Protein AF-A0A533XLD8-F1 (afdb_monomer_lite)

Sequence (169 aa):
MFVARVPIIILAFAISGCQTVSSAFHFRAGTDALERGDYKLAAVELEKARSDNPNWSKIRNNLGVAYARLGRHDEAWREFLAAIAVPPENPGAIQNFEKYWGRFESEGVLAKGTPSENVLHRLGRPQIEIRCKSMAGAVLWLYGSKGLRFEENKLTEAGGMLTINLKPC

Structure (mmCIF, N/CA/C/O backbone):
data_AF-A0A533XLD8-F1
#
_entry.id   AF-A0A533XLD8-F1
#
loop_
_atom_site.group_PDB
_atom_site.id
_atom_site.type_symbol
_atom_site.label_atom_id
_atom_site.label_alt_id
_atom_site.label_comp_id
_atom_site.label_asym_id
_atom_site.label_entity_id
_atom_site.label_seq_id
_atom_site.pdbx_PDB_ins_code
_atom_site.Cartn_x
_atom_site.Cartn_y
_atom_site.Cartn_z
_atom_site.occupancy
_atom_site.B_iso_or_equiv
_atom_site.auth_seq_id
_atom_site.auth_comp_id
_atom_site.auth_asym_id
_atom_site.auth_atom_id
_atom_site.pdbx_PDB_model_num
ATOM 1 N N . MET A 1 1 ? 46.835 -43.229 22.105 1.00 39.16 1 MET A N 1
ATOM 2 C CA . MET A 1 1 ? 46.387 -42.690 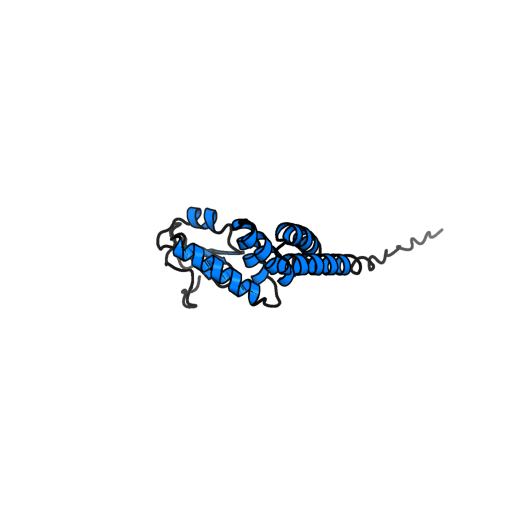20.802 1.00 39.16 1 MET A CA 1
ATOM 3 C C . MET A 1 1 ? 45.311 -41.641 21.057 1.00 39.16 1 MET A C 1
ATOM 5 O O . MET A 1 1 ? 44.162 -41.997 21.265 1.00 39.16 1 MET A O 1
ATOM 9 N N . PHE A 1 2 ? 45.689 -40.363 21.127 1.00 39.66 2 PHE A N 1
ATOM 10 C CA . PHE A 1 2 ? 44.743 -39.246 21.199 1.00 39.66 2 PHE A CA 1
ATOM 11 C C . PHE A 1 2 ? 44.439 -38.794 19.768 1.00 39.66 2 PHE A C 1
ATOM 13 O O . PHE A 1 2 ? 45.309 -38.242 19.102 1.00 39.66 2 PHE A O 1
ATOM 20 N N . VAL A 1 3 ? 43.228 -39.057 19.278 1.00 42.56 3 VAL A N 1
ATOM 21 C CA . VAL A 1 3 ? 42.748 -38.484 18.014 1.00 42.56 3 VAL A CA 1
ATOM 22 C C . VAL A 1 3 ? 42.131 -37.129 18.351 1.00 42.56 3 VAL A C 1
ATOM 24 O O . VAL A 1 3 ? 40.988 -37.049 18.799 1.00 42.56 3 VAL A O 1
ATOM 27 N N . ALA A 1 4 ? 42.914 -36.062 18.199 1.00 39.88 4 ALA A N 1
ATOM 28 C CA . ALA A 1 4 ? 42.427 -34.694 18.321 1.00 39.88 4 ALA A CA 1
ATOM 29 C C . ALA A 1 4 ? 41.517 -34.382 17.124 1.00 39.88 4 ALA A C 1
ATOM 31 O O . ALA A 1 4 ? 41.972 -34.287 15.985 1.00 39.88 4 ALA A O 1
ATOM 32 N N . ARG A 1 5 ? 40.211 -34.254 17.371 1.00 51.97 5 ARG A N 1
ATOM 33 C CA . ARG A 1 5 ? 39.260 -33.736 16.384 1.00 51.97 5 ARG A CA 1
ATOM 34 C C . ARG A 1 5 ? 39.418 -32.220 16.328 1.00 51.97 5 ARG A C 1
ATOM 36 O O . ARG A 1 5 ? 39.026 -31.532 17.263 1.00 51.97 5 ARG A O 1
ATOM 43 N N . VAL A 1 6 ? 39.997 -31.715 15.243 1.00 49.44 6 VAL A N 1
ATOM 44 C CA . VAL A 1 6 ? 39.996 -30.286 14.912 1.00 49.44 6 VAL A CA 1
ATOM 45 C C . VAL A 1 6 ? 38.587 -29.931 14.422 1.00 49.44 6 VAL A C 1
ATOM 47 O O . VAL A 1 6 ? 38.161 -30.484 13.405 1.00 49.44 6 VAL A O 1
ATOM 50 N N . PRO A 1 7 ? 37.823 -29.062 15.106 1.00 54.16 7 PRO A N 1
ATOM 51 C CA . PRO A 1 7 ? 36.564 -28.586 14.561 1.00 54.16 7 PRO A CA 1
ATOM 52 C C . PRO A 1 7 ? 36.871 -27.649 13.390 1.00 54.16 7 PRO A C 1
ATOM 54 O O . PRO A 1 7 ? 37.451 -26.578 13.562 1.00 54.16 7 PRO A O 1
ATOM 57 N N . ILE A 1 8 ? 36.489 -28.067 12.183 1.00 60.44 8 ILE A N 1
ATOM 58 C CA . ILE A 1 8 ? 36.447 -27.200 11.006 1.00 60.44 8 ILE A CA 1
ATOM 59 C C . ILE A 1 8 ? 35.329 -26.186 11.261 1.00 60.44 8 ILE A C 1
ATOM 61 O O . ILE A 1 8 ? 34.150 -26.476 11.072 1.00 60.44 8 ILE A O 1
ATOM 65 N N . ILE A 1 9 ? 35.697 -25.002 11.743 1.00 61.31 9 ILE A N 1
ATOM 66 C CA . ILE A 1 9 ? 34.808 -23.843 11.765 1.00 61.31 9 ILE A CA 1
ATOM 67 C C . ILE A 1 9 ? 34.680 -23.398 10.307 1.00 61.31 9 ILE A C 1
ATOM 69 O O . ILE A 1 9 ? 35.567 -22.737 9.769 1.00 61.31 9 ILE A O 1
ATOM 73 N N . ILE A 1 10 ? 33.606 -23.822 9.637 1.00 60.47 10 ILE A N 1
ATOM 74 C CA . ILE A 1 10 ? 33.255 -23.313 8.311 1.00 60.47 10 ILE A CA 1
ATOM 75 C C . ILE A 1 10 ? 32.935 -21.829 8.488 1.00 60.47 10 ILE A C 1
ATOM 77 O O . ILE A 1 10 ? 31.892 -21.460 9.028 1.00 60.47 10 ILE A O 1
ATOM 81 N N . LEU A 1 11 ? 33.861 -20.978 8.055 1.00 53.41 11 LEU A N 1
ATOM 82 C CA . LEU A 1 11 ? 33.686 -19.537 7.980 1.00 53.41 11 LEU A CA 1
ATOM 83 C C . LEU A 1 11 ? 32.658 -19.229 6.874 1.00 53.41 11 LEU A C 1
ATOM 85 O O . LEU A 1 11 ? 33.011 -18.947 5.732 1.00 53.41 11 LEU A O 1
ATOM 89 N N . ALA A 1 12 ? 31.367 -19.325 7.189 1.00 54.72 12 ALA A N 1
ATOM 90 C CA . ALA A 1 12 ? 30.285 -18.927 6.292 1.00 54.72 12 ALA A CA 1
ATOM 91 C C . ALA A 1 12 ? 30.158 -17.391 6.267 1.00 54.72 12 ALA A C 1
ATOM 93 O O . ALA A 1 12 ? 29.204 -16.827 6.787 1.00 54.72 12 ALA A O 1
ATOM 94 N N . PHE A 1 13 ? 31.146 -16.701 5.694 1.00 56.88 13 PHE A N 1
ATOM 95 C CA . PHE A 1 13 ? 31.174 -15.234 5.585 1.00 56.88 13 PHE A CA 1
ATOM 96 C C . PHE A 1 13 ? 31.426 -14.755 4.146 1.00 56.88 13 PHE A C 1
ATOM 98 O O . PHE A 1 13 ? 32.182 -13.817 3.914 1.00 56.88 13 PHE A O 1
ATOM 105 N N . ALA A 1 14 ? 30.797 -15.391 3.150 1.00 52.22 14 ALA A N 1
ATOM 106 C CA . ALA A 1 14 ? 31.008 -15.021 1.744 1.00 52.22 14 ALA A CA 1
ATOM 107 C C . ALA A 1 14 ? 29.781 -15.174 0.820 1.00 52.22 14 ALA A C 1
ATOM 109 O O . ALA A 1 14 ? 29.936 -15.582 -0.326 1.00 52.22 14 ALA A O 1
ATOM 110 N N . ILE A 1 15 ? 28.559 -14.844 1.268 1.00 55.78 15 ILE A N 1
ATOM 111 C CA . ILE A 1 15 ? 27.379 -14.833 0.363 1.00 55.78 15 ILE A CA 1
ATOM 112 C C . ILE A 1 15 ? 26.646 -13.477 0.325 1.00 55.78 15 ILE A C 1
ATOM 114 O O . ILE A 1 15 ? 25.931 -13.184 -0.631 1.00 55.78 15 ILE A O 1
ATOM 118 N N . SER A 1 16 ? 26.903 -12.567 1.270 1.00 56.06 16 SER A N 1
ATOM 119 C CA . SER A 1 16 ? 26.214 -11.264 1.329 1.00 56.06 16 SER A CA 1
ATOM 120 C C . SER A 1 16 ? 26.574 -10.292 0.192 1.00 56.06 16 SER A C 1
ATOM 122 O O . SER A 1 16 ? 25.888 -9.292 -0.000 1.00 56.06 16 SER A O 1
ATOM 124 N N . GLY A 1 17 ? 27.643 -10.558 -0.566 1.00 51.88 17 GLY A N 1
ATOM 125 C CA . GLY A 1 17 ? 28.081 -9.698 -1.673 1.00 51.88 17 GLY A CA 1
ATOM 126 C C . GLY A 1 17 ? 27.326 -9.911 -2.991 1.00 51.88 17 GLY A C 1
ATOM 127 O O . GLY A 1 17 ? 27.276 -9.000 -3.808 1.00 51.88 17 GLY A O 1
ATOM 128 N N . CYS A 1 18 ? 26.725 -11.087 -3.213 1.00 57.56 18 CYS A N 1
ATOM 129 C CA . CYS A 1 18 ? 26.114 -11.426 -4.507 1.00 57.56 18 CYS A CA 1
ATOM 130 C C . CYS A 1 18 ? 24.646 -10.965 -4.609 1.00 57.56 18 CYS A C 1
ATOM 132 O O . CYS A 1 18 ? 24.206 -10.473 -5.647 1.00 57.56 18 CYS A O 1
ATOM 134 N N . GLN A 1 19 ? 23.897 -11.048 -3.503 1.00 60.66 19 GLN A N 1
ATOM 135 C CA . GLN A 1 19 ? 22.469 -10.694 -3.463 1.00 60.66 19 GLN A CA 1
ATOM 136 C C . GLN A 1 19 ? 22.224 -9.183 -3.629 1.00 60.66 19 GLN A C 1
ATOM 138 O O . GLN A 1 19 ? 21.234 -8.761 -4.223 1.00 60.66 19 GLN A O 1
ATOM 143 N N . THR A 1 20 ? 23.147 -8.345 -3.154 1.00 63.84 20 THR A N 1
ATOM 144 C CA . THR A 1 20 ? 23.013 -6.882 -3.218 1.00 63.84 20 THR A CA 1
ATOM 145 C C . THR A 1 20 ? 23.239 -6.327 -4.627 1.00 63.84 20 THR A C 1
ATOM 147 O O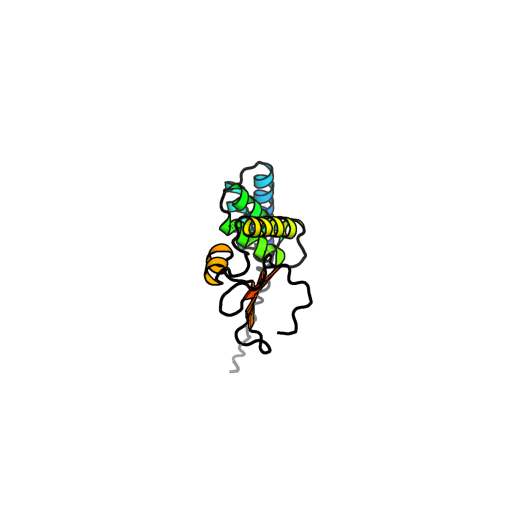 . THR A 1 20 ? 22.522 -5.416 -5.043 1.00 63.84 20 THR A O 1
ATOM 150 N N . VAL A 1 21 ? 24.178 -6.902 -5.390 1.00 72.62 21 VAL A N 1
ATOM 151 C CA . VAL A 1 21 ? 24.472 -6.490 -6.775 1.00 72.62 21 VAL A CA 1
ATOM 152 C C . VAL A 1 21 ? 23.326 -6.869 -7.720 1.00 72.62 21 VAL A C 1
ATOM 154 O O . VAL A 1 21 ? 22.902 -6.036 -8.522 1.00 72.62 21 VAL A O 1
ATOM 157 N N . SER A 1 22 ? 22.781 -8.084 -7.577 1.00 85.31 22 SER A N 1
ATOM 158 C CA . SER A 1 22 ? 21.602 -8.555 -8.326 1.00 85.31 22 SER A CA 1
ATOM 159 C C . SER A 1 22 ? 20.395 -7.629 -8.128 1.00 85.31 22 SER A C 1
ATOM 161 O O . SER A 1 22 ? 19.821 -7.117 -9.093 1.00 85.31 22 SER A O 1
ATOM 163 N N . SER A 1 23 ? 20.072 -7.307 -6.872 1.00 90.38 23 SER A N 1
ATOM 164 C CA . SER A 1 23 ? 18.950 -6.424 -6.544 1.00 90.38 23 SER A CA 1
ATOM 165 C C . SER A 1 23 ? 19.097 -5.020 -7.134 1.00 90.38 23 SER A C 1
ATOM 167 O O . SER A 1 23 ? 18.139 -4.479 -7.685 1.00 90.38 23 SER A O 1
ATOM 169 N N . ALA A 1 24 ? 20.292 -4.423 -7.057 1.00 92.62 24 ALA A N 1
ATOM 170 C CA . ALA A 1 24 ? 20.544 -3.089 -7.598 1.00 92.62 24 ALA A CA 1
ATOM 171 C C . ALA A 1 24 ? 20.406 -3.047 -9.131 1.00 92.62 24 ALA A C 1
ATOM 173 O O . ALA A 1 24 ? 19.874 -2.074 -9.673 1.00 92.62 24 ALA A O 1
ATOM 174 N N . PHE A 1 25 ? 20.837 -4.106 -9.824 1.00 95.25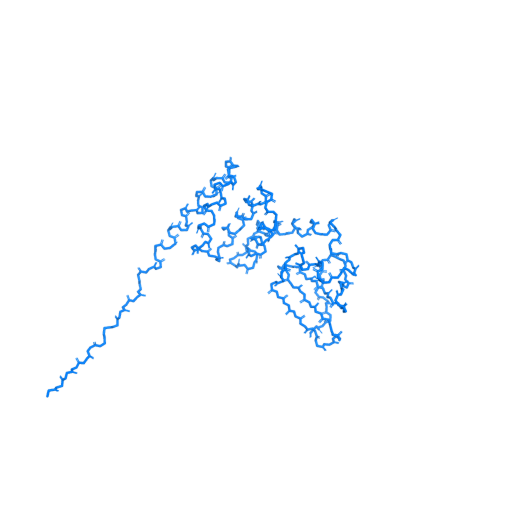 25 PHE A N 1
ATOM 175 C CA . PHE A 1 25 ? 20.663 -4.247 -11.270 1.00 95.25 25 PHE A CA 1
ATOM 176 C C . PHE A 1 25 ? 19.179 -4.292 -11.652 1.00 95.25 25 PHE A C 1
ATOM 178 O O . PHE A 1 25 ? 18.722 -3.480 -12.459 1.00 95.25 25 PHE A O 1
ATOM 185 N N . HIS A 1 26 ? 18.416 -5.179 -11.013 1.00 97.56 26 HIS A N 1
ATOM 186 C CA . HIS A 1 26 ? 16.979 -5.312 -11.241 1.00 97.56 26 HIS A CA 1
ATOM 187 C C . HIS A 1 26 ? 16.203 -4.040 -10.859 1.00 97.56 26 HIS A C 1
ATOM 189 O O . HIS A 1 26 ? 15.298 -3.615 -11.576 1.00 97.56 26 HIS A O 1
ATOM 195 N N . PHE A 1 27 ? 16.595 -3.358 -9.780 1.00 97.81 27 PHE A N 1
ATOM 196 C CA . PHE A 1 27 ? 15.999 -2.080 -9.392 1.00 97.81 27 PHE A CA 1
ATOM 197 C C . PHE A 1 27 ? 16.212 -0.995 -10.452 1.00 97.81 27 PHE A C 1
ATOM 199 O O . PHE A 1 27 ? 15.270 -0.269 -10.783 1.00 97.81 27 PHE A O 1
ATOM 206 N N . ARG A 1 28 ? 17.427 -0.890 -11.004 1.00 98.00 28 ARG A N 1
ATOM 207 C CA . ARG A 1 28 ? 17.728 0.063 -12.077 1.00 98.00 28 ARG A CA 1
ATOM 208 C C . ARG A 1 28 ? 16.922 -0.257 -13.332 1.00 98.00 28 ARG A C 1
ATOM 210 O O . ARG A 1 28 ? 16.216 0.614 -13.820 1.00 98.00 28 ARG A O 1
ATOM 217 N N . ALA A 1 29 ? 16.952 -1.508 -13.790 1.00 98.19 29 ALA A N 1
ATOM 218 C CA . ALA A 1 29 ? 16.196 -1.940 -14.964 1.00 98.19 29 ALA A CA 1
ATOM 219 C C . ALA A 1 29 ? 14.691 -1.655 -14.819 1.00 98.19 29 ALA A C 1
ATOM 221 O O . ALA A 1 29 ? 14.059 -1.139 -15.743 1.00 98.19 29 ALA A O 1
ATOM 222 N N . GLY A 1 30 ? 14.129 -1.934 -13.641 1.00 98.50 30 GLY A N 1
ATOM 223 C CA . GLY A 1 30 ? 12.732 -1.655 -13.339 1.00 98.50 30 GLY A CA 1
ATOM 224 C C . GLY A 1 30 ? 12.399 -0.163 -13.256 1.00 98.50 30 GLY A C 1
ATOM 225 O O . GLY A 1 30 ? 11.332 0.252 -13.705 1.00 98.50 30 GLY A O 1
ATOM 226 N N . THR A 1 31 ? 13.313 0.659 -12.740 1.00 98.56 31 THR A N 1
ATOM 227 C CA . THR A 1 31 ? 13.150 2.122 -12.702 1.00 98.56 31 THR A CA 1
ATOM 228 C C . THR A 1 31 ? 13.208 2.718 -14.107 1.00 98.56 31 THR A C 1
ATOM 230 O O . THR A 1 31 ? 12.305 3.458 -14.486 1.00 98.56 31 THR A O 1
ATOM 233 N N . ASP A 1 32 ? 14.176 2.308 -14.926 1.00 98.62 32 ASP A N 1
ATOM 234 C CA . ASP A 1 32 ? 14.271 2.749 -16.320 1.00 98.62 32 ASP A CA 1
ATOM 235 C C . ASP A 1 32 ? 13.021 2.318 -17.122 1.00 98.62 32 ASP A C 1
ATOM 237 O O . ASP A 1 32 ? 12.547 3.031 -18.007 1.00 98.62 32 ASP A O 1
ATOM 241 N N . ALA A 1 33 ? 12.451 1.144 -16.821 1.00 98.69 33 ALA A N 1
ATOM 242 C CA . ALA A 1 33 ? 11.202 0.686 -17.428 1.00 98.69 33 ALA A CA 1
ATOM 243 C C . ALA A 1 33 ? 9.989 1.537 -17.003 1.00 98.69 33 ALA A C 1
ATOM 245 O O . ALA A 1 33 ? 9.144 1.836 -17.849 1.00 98.69 33 ALA A O 1
ATOM 246 N N . LEU A 1 34 ? 9.918 1.985 -15.740 1.00 98.62 34 LEU A N 1
ATOM 247 C CA . LEU A 1 34 ? 8.889 2.931 -15.282 1.00 98.62 34 LEU A CA 1
ATOM 248 C C . LEU A 1 34 ? 8.947 4.251 -16.052 1.00 98.62 34 LEU A C 1
ATOM 250 O O . LEU A 1 34 ? 7.901 4.751 -16.468 1.00 98.62 34 LEU A O 1
ATOM 254 N N . GLU A 1 35 ? 10.147 4.797 -16.249 1.00 98.31 35 GLU A N 1
ATOM 255 C CA . GLU A 1 35 ? 10.360 6.050 -16.985 1.00 98.31 35 GLU A CA 1
ATOM 256 C C . GLU A 1 35 ? 9.910 5.937 -18.445 1.00 98.31 35 GLU A C 1
ATOM 258 O O . GLU A 1 35 ? 9.307 6.862 -18.987 1.00 98.31 35 GLU A O 1
ATOM 263 N N . ARG A 1 36 ? 10.123 4.769 -19.065 1.00 98.44 36 ARG A N 1
ATOM 264 C CA . ARG A 1 36 ? 9.641 4.461 -20.421 1.00 98.44 36 ARG A CA 1
ATOM 265 C C . ARG A 1 36 ? 8.150 4.113 -20.493 1.00 98.44 36 ARG A C 1
ATOM 267 O O . ARG A 1 36 ? 7.630 3.927 -21.589 1.00 98.44 36 ARG A O 1
ATOM 274 N N . GLY A 1 37 ? 7.465 3.986 -19.357 1.00 98.25 37 GLY A N 1
ATOM 275 C CA . GLY A 1 37 ? 6.066 3.556 -19.298 1.00 98.25 37 GLY A CA 1
ATOM 276 C C . GLY A 1 37 ? 5.844 2.058 -19.540 1.00 98.25 37 GLY A C 1
ATOM 277 O O . GLY A 1 37 ? 4.699 1.622 -19.650 1.00 98.25 37 GLY A O 1
ATOM 278 N N . ASP A 1 38 ? 6.906 1.248 -19.589 1.00 98.56 38 ASP A N 1
ATOM 279 C CA . ASP A 1 38 ? 6.797 -0.209 -19.677 1.00 98.56 38 ASP A CA 1
ATOM 280 C C . ASP A 1 38 ? 6.547 -0.799 -18.285 1.00 98.56 38 ASP A C 1
ATOM 282 O O . ASP A 1 38 ? 7.422 -1.357 -17.618 1.00 98.56 38 ASP A O 1
ATOM 286 N N . TYR A 1 39 ? 5.312 -0.637 -17.818 1.00 98.69 39 TYR A N 1
ATOM 287 C CA . TYR A 1 39 ? 4.925 -1.029 -16.467 1.00 98.69 39 TYR A CA 1
ATOM 288 C C . TYR A 1 39 ? 4.967 -2.545 -16.245 1.00 98.69 39 TYR A C 1
ATOM 290 O O . TYR A 1 39 ? 5.149 -2.987 -15.111 1.00 98.69 39 TYR A O 1
ATOM 298 N N . LYS A 1 40 ? 4.823 -3.347 -17.311 1.00 98.69 40 LYS A N 1
ATOM 299 C CA . LYS A 1 40 ? 4.919 -4.811 -17.227 1.00 98.69 40 LYS A CA 1
ATOM 300 C C . LYS A 1 40 ? 6.353 -5.227 -16.929 1.00 98.69 40 LYS A C 1
ATOM 302 O O . LYS A 1 40 ? 6.573 -5.967 -15.973 1.00 98.69 40 LYS A O 1
ATOM 307 N N . LEU A 1 41 ? 7.315 -4.718 -17.701 1.00 98.56 41 LEU A N 1
ATOM 308 C CA . LEU A 1 41 ? 8.729 -4.977 -17.444 1.00 98.56 41 LEU A CA 1
ATOM 309 C C . LEU A 1 41 ? 9.157 -4.414 -16.087 1.00 98.56 41 LEU A C 1
ATOM 311 O O . LEU A 1 41 ? 9.838 -5.102 -15.331 1.00 98.56 41 LEU A O 1
ATOM 315 N N . ALA A 1 42 ? 8.705 -3.202 -15.749 1.00 98.81 42 ALA A N 1
ATOM 316 C CA . ALA A 1 42 ? 8.984 -2.598 -14.454 1.00 98.81 42 ALA A CA 1
ATOM 317 C C . ALA A 1 42 ? 8.567 -3.509 -13.295 1.00 98.81 42 ALA A C 1
ATOM 319 O O . ALA A 1 42 ? 9.369 -3.749 -12.397 1.00 98.81 42 ALA A O 1
ATOM 320 N N . ALA A 1 43 ? 7.345 -4.052 -13.330 1.00 98.75 43 ALA A N 1
ATOM 321 C CA . ALA A 1 43 ? 6.864 -4.962 -12.297 1.00 98.75 43 ALA A CA 1
ATOM 322 C C . ALA A 1 43 ? 7.745 -6.216 -12.181 1.00 98.75 43 ALA A C 1
ATOM 324 O O . ALA A 1 43 ? 8.175 -6.543 -11.080 1.00 98.75 43 ALA A O 1
ATOM 325 N N . VAL A 1 44 ? 8.084 -6.860 -13.304 1.00 98.50 44 VAL A N 1
ATOM 326 C CA . VAL A 1 44 ? 8.925 -8.072 -13.316 1.00 98.50 44 VAL A CA 1
ATOM 327 C C . VAL A 1 44 ? 10.300 -7.814 -12.699 1.00 98.50 44 VAL A C 1
ATOM 329 O O . VAL A 1 44 ? 10.763 -8.580 -11.855 1.00 98.50 44 VAL A O 1
ATOM 332 N N . GLU A 1 45 ? 10.968 -6.735 -13.098 1.00 98.50 45 GLU A N 1
ATOM 333 C CA . GLU A 1 45 ? 12.306 -6.420 -12.595 1.00 98.50 45 GLU A CA 1
ATOM 334 C C . GLU A 1 45 ? 12.263 -5.977 -11.124 1.00 98.50 45 GLU A C 1
ATOM 336 O O . GLU A 1 45 ? 13.067 -6.421 -10.306 1.00 98.50 45 GLU A O 1
ATOM 341 N N . LEU A 1 46 ? 11.268 -5.184 -10.727 1.00 98.56 46 LEU A N 1
ATOM 342 C CA . LEU A 1 46 ? 11.115 -4.752 -9.336 1.00 98.56 46 LEU A CA 1
ATOM 343 C C . LEU A 1 46 ? 10.681 -5.896 -8.401 1.00 98.56 46 LEU A C 1
ATOM 345 O O . LEU A 1 46 ? 11.071 -5.896 -7.235 1.00 98.56 46 LEU A O 1
ATOM 349 N N . GLU A 1 47 ? 9.936 -6.896 -8.883 1.00 98.38 47 GLU A N 1
ATOM 350 C CA . GLU A 1 47 ? 9.621 -8.125 -8.137 1.00 98.38 47 GLU A CA 1
ATOM 351 C C . GLU A 1 47 ? 10.884 -8.944 -7.828 1.00 98.38 47 GLU A C 1
ATOM 353 O O . GLU A 1 47 ? 11.048 -9.417 -6.696 1.00 98.38 47 GLU A O 1
ATOM 358 N N . LYS A 1 48 ? 11.809 -9.060 -8.792 1.00 97.12 48 LYS A N 1
ATOM 359 C CA . LYS A 1 48 ? 13.127 -9.680 -8.568 1.00 97.12 48 LYS A CA 1
ATOM 360 C C . LYS A 1 48 ? 13.932 -8.875 -7.553 1.00 97.12 48 LYS A C 1
ATOM 362 O O . LYS A 1 48 ? 14.382 -9.420 -6.549 1.00 97.12 48 LYS A O 1
ATOM 367 N N . ALA A 1 49 ? 14.010 -7.556 -7.743 1.00 96.88 49 ALA A N 1
ATOM 368 C CA . ALA A 1 49 ? 14.732 -6.672 -6.833 1.00 96.88 49 ALA A CA 1
ATOM 369 C C . ALA A 1 49 ? 14.191 -6.753 -5.391 1.00 96.88 49 ALA A C 1
ATOM 371 O O . ALA A 1 49 ? 14.974 -6.768 -4.439 1.00 96.88 49 ALA A O 1
ATOM 372 N N . ARG A 1 50 ? 12.860 -6.838 -5.227 1.00 96.50 50 ARG A N 1
ATOM 373 C CA . ARG A 1 50 ? 12.174 -6.968 -3.929 1.00 96.50 50 ARG A CA 1
ATOM 374 C C . ARG A 1 50 ? 12.422 -8.326 -3.283 1.00 96.50 50 ARG A C 1
ATOM 376 O O . ARG A 1 50 ? 12.493 -8.389 -2.061 1.00 96.50 50 ARG A O 1
ATOM 383 N N . SER A 1 51 ? 12.514 -9.393 -4.074 1.00 95.12 51 SER A N 1
ATOM 384 C CA . SER A 1 51 ? 12.839 -10.729 -3.560 1.00 95.12 51 SER A CA 1
ATOM 385 C C . SER A 1 51 ? 14.219 -10.746 -2.902 1.00 95.12 51 SER A C 1
ATOM 387 O O . SER A 1 51 ? 14.368 -11.318 -1.826 1.00 95.12 51 SER A O 1
ATOM 389 N N . ASP A 1 52 ? 15.182 -10.037 -3.494 1.00 93.12 52 ASP A N 1
ATOM 390 C CA . ASP A 1 52 ? 16.539 -9.917 -2.955 1.00 93.12 52 ASP A CA 1
ATOM 391 C C . ASP A 1 52 ? 16.617 -8.940 -1.766 1.00 93.12 52 ASP A C 1
ATOM 393 O O . ASP A 1 52 ? 17.310 -9.203 -0.786 1.00 93.12 52 ASP A O 1
ATOM 397 N N . ASN A 1 53 ? 15.895 -7.814 -1.827 1.00 91.25 53 ASN A N 1
ATOM 398 C CA . ASN A 1 53 ? 15.874 -6.790 -0.777 1.00 91.25 53 ASN A CA 1
ATOM 399 C C . ASN A 1 53 ? 14.437 -6.414 -0.380 1.00 91.25 53 ASN A C 1
ATOM 401 O O . ASN A 1 53 ? 13.938 -5.338 -0.739 1.00 91.25 53 ASN A O 1
ATOM 405 N N . PRO A 1 54 ? 13.760 -7.253 0.427 1.00 91.88 54 PRO A N 1
ATOM 406 C CA . PRO A 1 54 ? 12.366 -7.029 0.798 1.00 91.88 54 PRO A CA 1
ATOM 407 C C . PRO A 1 54 ? 12.179 -5.815 1.710 1.00 91.88 54 PRO A C 1
ATOM 409 O O . PRO A 1 54 ? 11.056 -5.356 1.870 1.00 91.88 54 PRO A O 1
ATOM 412 N N . ASN A 1 55 ? 13.240 -5.269 2.296 1.00 91.56 55 ASN A N 1
ATOM 413 C CA . ASN A 1 55 ? 13.173 -4.107 3.184 1.00 91.56 55 ASN A CA 1
ATOM 414 C C . ASN A 1 55 ? 13.678 -2.824 2.508 1.00 91.56 55 ASN A C 1
ATOM 416 O O . ASN A 1 55 ? 14.010 -1.853 3.177 1.00 91.56 55 ASN A O 1
ATOM 420 N N . TRP A 1 56 ? 13.754 -2.778 1.177 1.00 94.44 56 TRP A N 1
ATOM 421 C CA . TRP A 1 56 ? 14.118 -1.541 0.496 1.00 94.44 56 TRP A CA 1
ATOM 422 C C . TRP A 1 56 ? 12.871 -0.765 0.065 1.00 94.44 56 TRP A C 1
ATOM 424 O O . TRP A 1 56 ? 12.229 -1.076 -0.942 1.00 94.44 56 TRP A O 1
ATOM 434 N N . SER A 1 57 ? 12.541 0.285 0.822 1.00 95.75 57 SER A N 1
ATOM 435 C CA . SER A 1 57 ? 11.331 1.095 0.618 1.00 95.75 57 SER A CA 1
ATOM 436 C C . SER A 1 57 ? 11.222 1.697 -0.792 1.00 95.75 57 SER A C 1
ATOM 438 O O . SER A 1 57 ? 10.116 1.843 -1.310 1.00 95.75 57 SER A O 1
ATOM 440 N N . LYS A 1 58 ? 12.346 2.009 -1.459 1.00 96.44 58 LYS A N 1
ATOM 441 C CA . LYS A 1 58 ? 12.361 2.510 -2.849 1.00 96.44 58 LYS A CA 1
ATOM 442 C C . LYS A 1 58 ? 11.883 1.469 -3.860 1.00 96.44 58 LYS A C 1
ATOM 444 O O . LYS A 1 58 ? 11.067 1.804 -4.715 1.00 96.44 58 LYS A O 1
ATOM 449 N N . ILE A 1 59 ? 12.342 0.219 -3.739 1.00 97.25 59 ILE A N 1
ATOM 450 C CA . ILE A 1 59 ? 11.900 -0.878 -4.612 1.00 97.25 59 ILE A CA 1
ATOM 451 C C . ILE A 1 59 ? 10.392 -1.067 -4.466 1.00 97.25 59 ILE A C 1
ATOM 453 O O . ILE A 1 59 ? 9.676 -1.083 -5.462 1.00 97.25 59 ILE A O 1
ATOM 457 N N . ARG A 1 60 ? 9.906 -1.155 -3.223 1.00 97.69 60 ARG A N 1
ATOM 458 C CA . ARG A 1 60 ? 8.477 -1.337 -2.937 1.00 97.69 60 ARG A CA 1
ATOM 459 C C . ARG A 1 60 ? 7.625 -0.197 -3.478 1.00 97.69 60 ARG A C 1
ATOM 461 O O . ARG A 1 60 ? 6.629 -0.451 -4.140 1.00 97.69 60 ARG A O 1
ATOM 468 N N . ASN A 1 61 ? 8.044 1.053 -3.275 1.00 98.44 61 ASN A N 1
ATOM 469 C CA . ASN A 1 61 ? 7.350 2.201 -3.855 1.00 98.44 61 ASN A CA 1
ATOM 470 C C . ASN A 1 61 ? 7.262 2.103 -5.384 1.00 98.44 61 ASN A C 1
ATOM 472 O O . ASN A 1 61 ? 6.181 2.249 -5.946 1.00 98.44 61 ASN A O 1
ATOM 476 N N . ASN A 1 62 ? 8.381 1.829 -6.056 1.00 98.50 62 ASN A N 1
ATOM 477 C CA . ASN A 1 62 ? 8.407 1.732 -7.514 1.00 98.50 62 ASN A CA 1
ATOM 478 C C . ASN A 1 62 ? 7.543 0.562 -8.009 1.00 98.50 62 ASN A C 1
ATOM 480 O O . ASN A 1 62 ? 6.828 0.706 -8.999 1.00 98.50 62 ASN A O 1
ATOM 484 N N . LEU A 1 63 ? 7.545 -0.566 -7.292 1.00 98.56 63 LEU A N 1
ATOM 485 C CA . LEU A 1 63 ? 6.695 -1.710 -7.612 1.00 98.56 63 LEU A CA 1
ATOM 486 C C . LEU A 1 63 ? 5.211 -1.361 -7.438 1.00 98.56 63 LEU A C 1
ATOM 488 O O . LEU A 1 63 ? 4.398 -1.671 -8.306 1.00 98.56 63 LEU A O 1
ATOM 492 N N . GLY A 1 64 ? 4.867 -0.630 -6.374 1.00 98.50 64 GLY A N 1
ATOM 493 C CA . GLY A 1 64 ? 3.522 -0.103 -6.164 1.00 98.50 64 GLY A CA 1
ATOM 494 C C . GLY A 1 64 ? 3.076 0.833 -7.290 1.00 98.50 64 GLY A C 1
ATOM 495 O O . GLY A 1 64 ? 1.943 0.736 -7.764 1.00 98.50 64 GLY A O 1
ATOM 496 N N . VAL A 1 65 ? 3.971 1.693 -7.792 1.00 98.62 65 VAL A N 1
ATOM 497 C CA . VAL A 1 65 ? 3.698 2.545 -8.963 1.00 98.62 65 VAL A CA 1
ATOM 498 C C . VAL A 1 65 ? 3.466 1.698 -10.216 1.00 98.62 65 VAL A C 1
ATOM 500 O O . VAL A 1 65 ? 2.487 1.939 -10.924 1.00 98.62 65 VAL A O 1
ATOM 503 N N . ALA A 1 66 ? 4.310 0.695 -10.476 1.00 98.75 66 ALA A N 1
ATOM 504 C CA . ALA A 1 66 ? 4.150 -0.208 -11.617 1.00 98.75 66 ALA A CA 1
ATOM 505 C C . ALA A 1 66 ? 2.788 -0.920 -11.575 1.00 98.75 66 ALA A C 1
ATOM 507 O O . ALA A 1 66 ? 2.026 -0.863 -12.539 1.00 98.75 66 ALA A O 1
ATOM 508 N N . TYR A 1 67 ? 2.426 -1.508 -10.432 1.00 98.81 67 TYR A N 1
ATOM 509 C CA . TYR A 1 67 ? 1.125 -2.150 -10.242 1.00 98.81 67 TYR A CA 1
ATOM 510 C C . TYR A 1 67 ? -0.044 -1.177 -10.400 1.00 98.81 67 TYR A C 1
ATOM 512 O O . TYR A 1 67 ? -1.010 -1.488 -11.096 1.00 98.81 67 TYR A O 1
ATOM 520 N N . ALA A 1 68 ? 0.050 0.030 -9.836 1.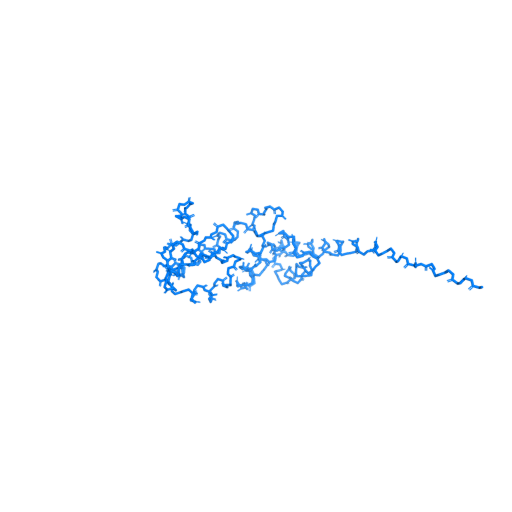00 98.44 68 ALA A N 1
ATOM 521 C CA . ALA A 1 68 ? -0.998 1.038 -9.968 1.00 98.44 68 ALA A CA 1
ATOM 522 C C . ALA A 1 68 ? -1.254 1.401 -11.438 1.00 98.44 68 ALA A C 1
ATOM 524 O O . ALA A 1 68 ? -2.404 1.558 -11.845 1.00 98.44 68 ALA A O 1
ATOM 525 N N . ARG A 1 69 ? -0.188 1.509 -12.241 1.00 98.38 69 ARG A N 1
ATOM 526 C CA . ARG A 1 69 ? -0.267 1.799 -13.679 1.00 98.38 69 ARG A CA 1
ATOM 527 C C . ARG A 1 69 ? -0.789 0.627 -14.508 1.00 98.38 69 ARG A C 1
ATOM 529 O O . ARG A 1 69 ? -1.370 0.853 -15.562 1.00 98.38 69 ARG A O 1
ATOM 536 N N . LEU A 1 70 ? -0.643 -0.598 -14.009 1.00 98.50 70 LEU A N 1
ATOM 537 C CA . LEU A 1 70 ? -1.228 -1.807 -14.590 1.00 98.50 70 LEU A CA 1
ATOM 538 C C . LEU A 1 70 ? -2.691 -2.048 -14.171 1.00 98.50 70 LEU A C 1
ATOM 540 O O . LEU A 1 70 ? -3.267 -3.054 -14.574 1.00 98.50 70 LEU A O 1
ATOM 544 N N . GLY A 1 71 ? -3.289 -1.185 -13.341 1.00 97.44 71 GLY A N 1
ATOM 545 C CA . GLY A 1 71 ? -4.635 -1.398 -12.781 1.00 97.44 71 GLY A CA 1
ATOM 546 C C . GLY A 1 71 ? -4.691 -2.432 -11.647 1.00 97.44 71 GLY A C 1
ATOM 547 O O . GLY A 1 71 ? -5.761 -2.725 -11.120 1.00 97.44 71 GLY A O 1
ATOM 548 N N . ARG A 1 72 ? -3.533 -2.947 -11.221 1.00 97.88 72 ARG A N 1
ATOM 549 C CA . ARG A 1 72 ? -3.340 -3.896 -10.113 1.00 97.88 72 ARG A CA 1
ATOM 550 C C . ARG A 1 72 ? -3.385 -3.162 -8.767 1.00 97.88 72 ARG A C 1
ATOM 552 O O . ARG A 1 72 ? -2.394 -3.054 -8.047 1.00 97.88 72 ARG A O 1
ATOM 559 N N . HIS A 1 73 ? -4.534 -2.558 -8.461 1.00 95.56 73 HIS A N 1
ATOM 560 C CA . HIS A 1 73 ? -4.683 -1.619 -7.343 1.00 95.56 73 HIS A CA 1
ATOM 561 C C . HIS A 1 73 ? -4.461 -2.248 -5.963 1.00 95.56 73 HIS A C 1
ATOM 563 O O . HIS A 1 73 ? -3.836 -1.617 -5.113 1.00 95.56 73 HIS A O 1
ATOM 569 N N . ASP A 1 74 ? -4.913 -3.482 -5.745 1.00 94.19 74 ASP A N 1
ATOM 570 C CA . ASP A 1 74 ? -4.768 -4.154 -4.446 1.00 94.19 74 ASP A CA 1
ATOM 571 C C . ASP A 1 74 ? -3.305 -4.522 -4.157 1.00 94.19 74 ASP A C 1
ATOM 573 O O . ASP A 1 74 ? -2.855 -4.544 -3.011 1.00 94.19 74 ASP A O 1
ATOM 577 N N . GLU A 1 75 ? -2.533 -4.807 -5.203 1.00 97.12 75 GLU A N 1
ATOM 578 C CA . GLU A 1 75 ? -1.099 -5.077 -5.101 1.00 97.12 75 GLU A CA 1
ATOM 579 C C . GLU A 1 75 ? -0.318 -3.780 -4.904 1.00 97.12 75 GLU A C 1
ATOM 581 O O . GLU A 1 75 ? 0.580 -3.725 -4.064 1.00 97.12 75 GLU A O 1
ATOM 586 N N . ALA A 1 76 ? -0.715 -2.711 -5.601 1.00 98.19 76 ALA A N 1
ATOM 587 C CA . ALA A 1 76 ? -0.154 -1.383 -5.398 1.00 98.19 76 ALA A CA 1
ATOM 588 C C . ALA A 1 76 ? -0.338 -0.898 -3.954 1.00 98.19 76 ALA A C 1
ATOM 590 O O . ALA A 1 76 ? 0.625 -0.468 -3.322 1.00 98.19 76 ALA A O 1
ATOM 591 N N . TRP A 1 77 ? -1.555 -1.029 -3.417 1.00 96.81 77 TRP A N 1
ATOM 592 C CA . TRP A 1 77 ? -1.873 -0.693 -2.030 1.00 96.81 77 TRP A CA 1
ATOM 593 C C . TRP A 1 77 ? -0.945 -1.407 -1.043 1.00 96.81 77 TRP A C 1
ATOM 595 O O . TRP A 1 77 ? -0.329 -0.763 -0.193 1.00 96.81 77 TRP A O 1
ATOM 605 N N . ARG A 1 78 ? -0.787 -2.728 -1.195 1.00 95.69 78 ARG A N 1
ATOM 606 C CA . ARG A 1 78 ? 0.083 -3.531 -0.326 1.00 95.69 78 ARG A CA 1
ATOM 607 C C . ARG A 1 78 ? 1.542 -3.096 -0.392 1.00 95.69 78 ARG A C 1
ATOM 609 O O . ARG A 1 78 ? 2.196 -3.043 0.647 1.00 95.69 78 ARG A O 1
ATOM 616 N N . GLU A 1 79 ? 2.055 -2.767 -1.575 1.00 97.69 79 GLU A N 1
ATOM 617 C CA . GLU A 1 79 ? 3.444 -2.325 -1.712 1.00 97.69 79 GLU A CA 1
ATOM 618 C C . GLU A 1 79 ? 3.681 -0.919 -1.153 1.00 97.69 79 GLU A C 1
ATOM 620 O O . GLU A 1 79 ? 4.706 -0.699 -0.510 1.00 97.69 79 GLU A O 1
ATOM 625 N N . PHE A 1 80 ? 2.737 0.017 -1.304 1.00 97.56 80 PHE A N 1
ATOM 626 C CA . PHE A 1 80 ? 2.848 1.334 -0.665 1.00 97.56 80 PHE A CA 1
ATOM 627 C C . PHE A 1 80 ? 2.781 1.235 0.858 1.00 97.56 80 PHE A C 1
ATOM 629 O O . PHE A 1 80 ? 3.627 1.810 1.544 1.00 97.56 80 PHE A O 1
ATOM 636 N N . LEU A 1 81 ? 1.841 0.446 1.385 1.00 96.00 81 LEU A N 1
ATOM 637 C CA . LEU A 1 81 ? 1.720 0.189 2.819 1.00 96.00 81 LEU A CA 1
ATOM 638 C C . LEU A 1 81 ? 2.990 -0.467 3.385 1.00 96.00 81 LEU A C 1
ATOM 640 O O . LEU A 1 81 ? 3.463 -0.097 4.458 1.00 96.00 81 LEU A O 1
ATOM 644 N N . ALA A 1 82 ? 3.584 -1.413 2.655 1.00 94.94 82 ALA A N 1
ATOM 645 C CA . ALA A 1 82 ? 4.851 -2.021 3.044 1.00 94.94 82 ALA A CA 1
ATOM 646 C C . ALA A 1 82 ? 6.032 -1.042 2.927 1.00 94.94 82 ALA A C 1
ATOM 648 O O . ALA A 1 82 ? 6.935 -1.080 3.755 1.00 94.94 82 ALA A O 1
ATOM 649 N N . ALA A 1 83 ? 6.043 -0.153 1.932 1.00 95.94 83 ALA A N 1
ATOM 650 C CA . ALA A 1 83 ? 7.119 0.815 1.737 1.00 95.94 83 ALA A CA 1
ATOM 651 C C . ALA A 1 83 ? 7.210 1.842 2.876 1.00 95.94 83 ALA A C 1
ATOM 653 O O . ALA A 1 83 ? 8.320 2.178 3.281 1.00 95.94 83 ALA A O 1
ATOM 654 N N . ILE A 1 84 ? 6.079 2.309 3.416 1.00 93.88 84 ILE A N 1
ATOM 655 C CA . ILE A 1 84 ? 6.062 3.260 4.545 1.00 93.88 84 ILE A CA 1
ATOM 656 C C . ILE A 1 84 ? 6.379 2.605 5.896 1.00 93.88 84 ILE A C 1
ATOM 658 O O . ILE A 1 84 ? 6.727 3.296 6.847 1.00 93.88 84 ILE A O 1
ATOM 662 N N . ALA A 1 85 ? 6.277 1.276 5.983 1.00 90.50 85 ALA A N 1
ATOM 663 C CA . ALA A 1 85 ? 6.617 0.520 7.187 1.00 90.50 85 ALA A CA 1
ATOM 664 C C . ALA A 1 85 ? 8.128 0.365 7.389 1.00 90.50 85 ALA A C 1
ATOM 666 O O . ALA A 1 85 ? 8.565 -0.053 8.461 1.00 90.50 85 ALA A O 1
ATOM 667 N N . VAL A 1 86 ? 8.920 0.625 6.343 1.00 88.50 86 VAL A N 1
ATOM 668 C CA . VAL A 1 86 ? 10.341 0.297 6.322 1.00 88.50 86 VAL A CA 1
ATOM 669 C C . VAL A 1 86 ? 11.199 1.563 6.284 1.00 88.50 86 VAL A C 1
ATOM 671 O O . VAL A 1 86 ? 11.145 2.301 5.299 1.00 88.50 86 VAL A O 1
ATOM 674 N N . PRO A 1 87 ? 12.030 1.802 7.313 1.00 82.56 87 PRO A N 1
ATOM 675 C CA . PRO A 1 87 ? 13.004 2.887 7.310 1.00 82.56 87 PRO A CA 1
ATOM 676 C C . PRO A 1 87 ? 14.139 2.672 6.287 1.00 82.56 87 PRO A C 1
ATOM 678 O O . PRO A 1 87 ? 14.508 1.529 6.011 1.00 82.56 87 PRO A O 1
ATOM 681 N N . PRO A 1 88 ? 14.766 3.747 5.775 1.00 87.75 88 PRO A N 1
ATOM 682 C CA . PRO A 1 88 ? 14.428 5.151 6.006 1.00 87.75 88 PRO A CA 1
ATOM 683 C C . PRO A 1 88 ? 13.141 5.569 5.283 1.00 87.75 88 PRO A C 1
ATOM 685 O O . PRO A 1 88 ? 12.715 4.936 4.313 1.00 87.75 88 PRO A O 1
ATOM 688 N N . GLU A 1 89 ? 12.554 6.663 5.770 1.00 85.69 89 GLU A N 1
ATOM 689 C CA . GLU A 1 89 ? 11.330 7.256 5.239 1.00 85.69 89 GLU A CA 1
ATOM 690 C C . GLU A 1 89 ? 11.407 7.459 3.719 1.00 85.69 89 GLU A C 1
ATOM 692 O O . GLU A 1 89 ? 12.412 7.927 3.175 1.00 85.69 89 GLU A O 1
ATOM 697 N N . ASN A 1 90 ? 10.328 7.099 3.024 1.00 93.31 90 ASN A N 1
ATOM 698 C CA . ASN A 1 90 ? 10.188 7.299 1.590 1.00 93.31 90 ASN A CA 1
ATOM 699 C C . ASN A 1 90 ? 9.015 8.259 1.329 1.00 93.31 90 ASN A C 1
ATOM 701 O O . ASN A 1 90 ? 7.864 7.817 1.321 1.00 93.31 90 ASN A O 1
ATOM 705 N N . PRO A 1 91 ? 9.285 9.552 1.068 1.00 94.88 91 PRO A N 1
ATOM 706 C CA . PRO A 1 91 ? 8.237 10.544 0.830 1.00 94.88 91 PRO A CA 1
ATOM 707 C C . PRO A 1 91 ? 7.312 10.188 -0.340 1.00 94.88 91 PRO A C 1
ATOM 709 O O . PRO A 1 91 ? 6.111 10.443 -0.283 1.00 94.88 91 PRO A O 1
ATOM 712 N N . GLY A 1 92 ? 7.848 9.545 -1.385 1.00 96.12 92 GLY A N 1
ATOM 713 C CA . GLY A 1 92 ? 7.047 9.067 -2.514 1.00 96.12 92 GLY A CA 1
ATOM 714 C C . GLY A 1 92 ? 6.079 7.957 -2.105 1.00 96.12 92 GLY A C 1
ATOM 715 O O . GLY A 1 92 ? 4.920 7.966 -2.518 1.00 96.12 92 GLY A O 1
ATOM 716 N N . ALA A 1 93 ? 6.518 7.044 -1.234 1.00 95.69 93 ALA A N 1
ATOM 717 C CA . ALA A 1 93 ? 5.651 6.004 -0.686 1.00 95.69 93 ALA A CA 1
ATOM 718 C C . ALA A 1 93 ? 4.542 6.595 0.189 1.00 95.69 93 ALA A C 1
ATOM 720 O O . ALA A 1 93 ? 3.394 6.180 0.059 1.00 95.69 93 ALA A O 1
ATOM 721 N N . ILE A 1 94 ? 4.868 7.586 1.025 1.00 94.69 94 ILE A N 1
ATOM 722 C CA . ILE A 1 94 ? 3.890 8.295 1.862 1.00 94.69 94 ILE A CA 1
ATOM 723 C C . ILE A 1 94 ? 2.848 8.987 0.987 1.00 94.69 94 ILE A C 1
ATOM 725 O O . ILE A 1 94 ? 1.655 8.784 1.179 1.00 94.69 94 ILE A O 1
ATOM 729 N N . GLN A 1 95 ? 3.275 9.737 -0.031 1.00 96.50 95 GLN A N 1
ATOM 730 C CA . GLN A 1 95 ? 2.351 10.406 -0.946 1.00 96.50 95 GLN A CA 1
ATOM 731 C C . GLN A 1 95 ? 1.426 9.410 -1.666 1.00 96.50 95 GLN A C 1
ATOM 733 O O . GLN A 1 95 ? 0.220 9.640 -1.771 1.00 96.50 95 GLN A O 1
ATOM 738 N N . ASN A 1 96 ? 1.973 8.297 -2.159 1.00 97.19 96 ASN A N 1
ATOM 739 C CA . ASN A 1 96 ? 1.183 7.264 -2.825 1.00 97.19 96 ASN A CA 1
ATOM 740 C C . ASN A 1 96 ? 0.210 6.566 -1.864 1.00 97.19 96 ASN A C 1
ATOM 742 O O . ASN A 1 96 ? -0.938 6.318 -2.234 1.00 97.19 96 ASN A O 1
ATOM 746 N N . PHE A 1 97 ? 0.642 6.291 -0.633 1.00 95.50 97 PHE A N 1
ATOM 747 C CA . PHE A 1 97 ? -0.206 5.758 0.428 1.00 95.50 97 PHE A CA 1
ATOM 748 C C . PHE A 1 97 ? -1.379 6.701 0.733 1.00 95.50 97 PHE A C 1
ATOM 750 O O . PHE A 1 97 ? -2.527 6.268 0.672 1.00 95.50 97 PHE A O 1
ATOM 757 N N . GLU A 1 98 ? -1.115 7.989 0.971 1.00 94.25 98 GLU A N 1
ATOM 758 C CA . GLU A 1 98 ? -2.149 8.991 1.273 1.00 94.25 98 GLU A CA 1
ATOM 759 C C . GLU A 1 98 ? -3.149 9.132 0.117 1.00 94.25 98 GLU A C 1
ATOM 761 O O . GLU A 1 98 ? -4.357 9.231 0.330 1.00 94.25 98 GLU A O 1
ATOM 766 N N . LYS A 1 99 ? -2.672 9.049 -1.131 1.00 94.56 99 LYS A N 1
ATOM 767 C CA . LYS A 1 99 ? -3.544 9.039 -2.310 1.00 94.56 99 LYS A CA 1
ATOM 768 C C . LYS A 1 99 ? -4.498 7.839 -2.320 1.00 94.56 99 LYS A C 1
ATOM 770 O O . LYS A 1 99 ? -5.677 8.000 -2.633 1.00 94.56 99 LYS A O 1
ATOM 775 N N . TYR A 1 100 ? -4.003 6.635 -2.028 1.00 94.12 100 TYR A N 1
ATOM 776 C CA . TYR A 1 100 ? -4.848 5.437 -1.952 1.00 94.12 100 TYR A CA 1
ATOM 777 C C . TYR A 1 100 ? -5.803 5.495 -0.761 1.00 94.12 100 TYR A C 1
ATOM 779 O O . TYR A 1 100 ? -6.965 5.120 -0.891 1.00 94.12 100 TYR A O 1
ATOM 787 N N . TRP A 1 101 ? -5.342 6.028 0.366 1.00 93.44 101 TRP A N 1
ATOM 788 C CA . TRP A 1 101 ? -6.182 6.261 1.528 1.00 93.44 101 TRP A CA 1
ATOM 789 C C . TRP A 1 101 ? -7.375 7.165 1.197 1.00 93.44 101 TRP A C 1
ATOM 791 O O . TRP A 1 101 ? -8.522 6.773 1.407 1.00 93.44 101 TRP A O 1
ATOM 801 N N . GLY A 1 102 ? -7.117 8.320 0.573 1.00 92.44 102 GLY A N 1
ATOM 802 C CA . GLY A 1 102 ? -8.168 9.245 0.141 1.00 92.44 102 GLY A CA 1
ATOM 803 C C . GLY A 1 102 ? -9.150 8.621 -0.856 1.00 92.44 102 GLY A C 1
ATOM 804 O O . GLY A 1 102 ? -10.339 8.937 -0.838 1.00 92.44 102 GLY A O 1
ATOM 805 N N . ARG A 1 103 ? -8.701 7.664 -1.684 1.00 92.31 103 ARG A N 1
ATOM 806 C CA . ARG A 1 103 ? -9.607 6.876 -2.533 1.00 92.31 103 ARG A CA 1
ATOM 807 C C . ARG A 1 103 ? -10.596 6.067 -1.688 1.0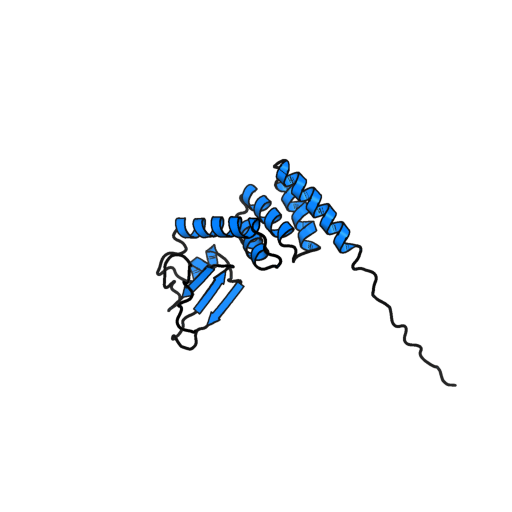0 92.31 103 ARG A C 1
ATOM 809 O O . ARG A 1 103 ? -11.788 6.134 -1.971 1.00 92.31 103 ARG A O 1
ATOM 816 N N . PHE A 1 104 ? -10.148 5.357 -0.653 1.00 92.69 104 PHE A N 1
ATOM 817 C CA . PHE A 1 104 ? -11.049 4.597 0.228 1.00 92.69 104 PHE A CA 1
ATOM 818 C C . PHE A 1 104 ? -12.039 5.491 0.985 1.00 92.69 104 PHE A C 1
ATOM 820 O O . PHE A 1 104 ? -13.190 5.100 1.184 1.00 92.69 104 PHE A O 1
ATOM 827 N N . GLU A 1 105 ? -11.620 6.699 1.365 1.00 90.62 105 GLU A N 1
ATOM 828 C CA . GLU A 1 105 ? -12.517 7.702 1.950 1.00 90.62 105 GLU A CA 1
ATOM 829 C C . GLU A 1 105 ? -13.588 8.132 0.938 1.00 90.62 105 GLU A C 1
ATOM 831 O O . GLU A 1 105 ? -14.776 8.095 1.253 1.00 90.62 105 GLU A O 1
ATOM 836 N N . SER A 1 106 ? -13.189 8.444 -0.301 1.00 90.38 106 SER A N 1
ATOM 837 C CA . SER A 1 106 ? -14.117 8.833 -1.375 1.00 90.38 106 SER A CA 1
ATOM 838 C C . SER A 1 106 ? -15.073 7.711 -1.808 1.00 90.38 106 SER A C 1
ATOM 840 O O . SER A 1 106 ? -16.204 7.985 -2.196 1.00 90.38 106 SER A O 1
ATOM 842 N N . GLU A 1 107 ? -14.648 6.449 -1.700 1.00 91.19 107 GLU A N 1
ATOM 843 C CA . GLU A 1 107 ? -15.475 5.261 -1.954 1.00 91.19 107 GLU A CA 1
ATOM 844 C C . GLU A 1 107 ? -16.475 4.982 -0.809 1.00 91.19 107 GLU A C 1
ATOM 846 O O . GLU A 1 107 ? -17.302 4.081 -0.926 1.00 91.19 107 GLU A O 1
ATOM 851 N N . GLY A 1 108 ? -16.411 5.719 0.309 1.00 89.94 108 GLY A N 1
ATOM 852 C CA . GLY A 1 108 ? -17.290 5.532 1.471 1.00 89.94 108 GLY A CA 1
ATOM 853 C C . GLY A 1 108 ? -16.943 4.319 2.342 1.00 89.94 108 GLY A C 1
ATOM 854 O O . GLY A 1 108 ? -17.637 4.035 3.317 1.00 89.94 108 GLY A O 1
ATOM 855 N N . VAL A 1 109 ? -15.841 3.625 2.042 1.00 91.12 109 VAL A N 1
ATOM 856 C CA . VAL A 1 109 ? -15.371 2.437 2.779 1.00 91.12 109 VAL A CA 1
ATOM 857 C C . VAL A 1 109 ? -15.085 2.786 4.241 1.00 91.12 109 VAL A C 1
ATOM 859 O O . VAL A 1 109 ? -15.292 1.973 5.136 1.00 91.12 109 VAL A O 1
ATOM 862 N N . LEU A 1 110 ? -14.641 4.017 4.496 1.00 92.81 110 LEU A N 1
ATOM 863 C CA . LEU A 1 110 ? -14.234 4.497 5.817 1.00 92.81 110 LEU A CA 1
ATOM 864 C C . LEU A 1 110 ? -15.300 5.380 6.486 1.00 92.81 110 LEU A C 1
ATOM 866 O O . LEU A 1 110 ? -14.968 6.258 7.280 1.00 92.81 110 LEU A O 1
ATOM 870 N N . ALA A 1 111 ? -16.578 5.175 6.154 1.00 93.06 111 ALA A N 1
ATOM 871 C CA . ALA A 1 111 ? -17.691 5.846 6.816 1.00 93.06 111 ALA A CA 1
ATOM 872 C C . ALA A 1 111 ? -17.910 5.328 8.250 1.00 93.06 111 ALA A C 1
ATOM 874 O O . ALA A 1 111 ? -17.708 4.153 8.564 1.00 93.06 111 ALA A O 1
ATOM 875 N N . LYS A 1 112 ? -18.380 6.211 9.137 1.00 92.25 112 LYS A N 1
ATOM 876 C CA . LYS A 1 112 ? -18.790 5.817 10.489 1.00 92.25 112 LYS A CA 1
ATOM 877 C C . LYS A 1 112 ? -19.874 4.738 10.412 1.00 92.25 112 LYS A C 1
ATOM 879 O O . LYS A 1 112 ? -20.845 4.872 9.673 1.00 92.25 112 LYS A O 1
ATOM 884 N N . GLY A 1 113 ? -19.729 3.698 11.223 1.00 93.00 113 GLY A N 1
ATOM 885 C CA . GLY A 1 113 ? -20.645 2.567 11.274 1.00 93.00 113 GLY A CA 1
ATOM 886 C C . GLY A 1 113 ? -20.313 1.443 10.293 1.00 93.00 113 GLY A C 1
ATOM 887 O O . GLY A 1 113 ? -20.932 0.384 10.404 1.00 93.00 113 GLY A O 1
ATOM 888 N N . THR A 1 114 ? -19.343 1.620 9.383 1.00 95.25 114 THR A N 1
ATOM 889 C CA . THR A 1 114 ? -18.940 0.549 8.462 1.00 95.25 114 THR A CA 1
ATOM 890 C C . THR A 1 114 ? -18.475 -0.683 9.248 1.00 95.25 114 THR A C 1
ATOM 892 O O . THR A 1 114 ? -17.629 -0.543 10.140 1.00 95.25 114 THR A O 1
ATOM 895 N N . PRO A 1 115 ? -18.994 -1.887 8.935 1.00 96.12 115 PRO A N 1
ATOM 896 C CA . PRO A 1 115 ? -18.531 -3.126 9.548 1.00 96.12 115 P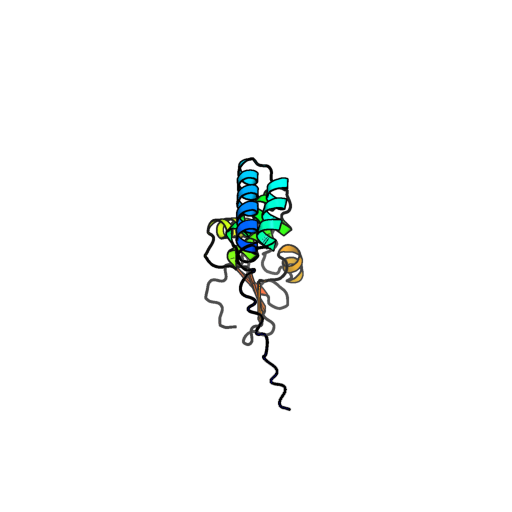RO A CA 1
ATOM 897 C C . PRO A 1 115 ? -17.036 -3.361 9.322 1.00 96.12 115 PRO A C 1
ATOM 899 O O . PRO A 1 115 ? -16.521 -3.154 8.221 1.00 96.12 115 PRO A O 1
ATOM 902 N N . SER A 1 116 ? -16.345 -3.849 10.349 1.00 94.31 116 SER A N 1
ATOM 903 C CA . SER A 1 116 ? -14.912 -4.155 10.313 1.00 94.31 116 SER A CA 1
ATOM 904 C C . SER A 1 116 ? -14.551 -5.145 9.202 1.00 94.31 116 SER A C 1
ATOM 906 O O . SER A 1 116 ? -13.518 -4.989 8.558 1.00 94.31 116 SER A O 1
ATOM 908 N N . GLU A 1 117 ? -15.431 -6.101 8.906 1.00 96.31 117 GLU A N 1
ATOM 909 C CA . GLU A 1 117 ? -15.272 -7.057 7.807 1.00 96.31 117 GLU A CA 1
ATOM 910 C C . GLU A 1 117 ? -15.220 -6.376 6.433 1.00 96.31 117 GLU A C 1
ATOM 912 O O . GLU A 1 117 ? -14.348 -6.694 5.627 1.00 96.31 117 GLU A O 1
ATOM 917 N N . ASN A 1 118 ? -16.072 -5.376 6.183 1.00 95.19 118 ASN A N 1
ATOM 918 C CA . ASN A 1 118 ? -16.055 -4.625 4.924 1.00 95.19 118 ASN A CA 1
ATOM 919 C C . ASN A 1 118 ? -14.746 -3.842 4.772 1.00 95.19 118 ASN A C 1
ATOM 921 O O . ASN A 1 118 ? -14.180 -3.766 3.679 1.00 95.19 118 ASN A O 1
ATOM 925 N N . VAL A 1 119 ? -14.242 -3.287 5.880 1.00 94.88 119 VAL A N 1
ATOM 926 C CA . VAL A 1 119 ? -12.946 -2.605 5.893 1.00 94.88 119 VAL A CA 1
ATOM 927 C C . VAL A 1 119 ? -11.811 -3.599 5.633 1.00 94.88 119 VAL A C 1
ATOM 929 O O . VAL A 1 119 ? -10.962 -3.308 4.797 1.00 94.88 119 VAL A O 1
ATOM 932 N N . LEU A 1 120 ? -11.806 -4.781 6.263 1.00 95.00 120 LEU A N 1
ATOM 933 C CA . LEU A 1 120 ? -10.795 -5.826 6.013 1.00 95.00 120 LEU A CA 1
ATOM 934 C C . LEU A 1 120 ? -10.820 -6.321 4.577 1.00 95.00 120 LEU A C 1
ATOM 936 O O . LEU A 1 120 ? -9.766 -6.506 3.973 1.00 95.00 120 LEU A O 1
ATOM 940 N N . HIS A 1 121 ? -12.013 -6.529 4.028 1.00 94.31 121 HIS A N 1
ATOM 941 C CA . HIS A 1 121 ? -12.176 -6.954 2.648 1.00 94.31 121 HIS A CA 1
ATOM 942 C C . HIS A 1 121 ? -11.544 -5.943 1.682 1.00 94.31 121 HIS A C 1
ATOM 944 O O . HIS A 1 121 ? -10.956 -6.335 0.678 1.00 94.31 121 HIS A O 1
ATOM 950 N N . ARG A 1 122 ? -11.623 -4.640 1.992 1.00 93.62 122 ARG A N 1
ATOM 951 C CA . ARG A 1 122 ? -11.089 -3.588 1.120 1.00 93.62 122 ARG A CA 1
ATOM 952 C C . ARG A 1 122 ? -9.619 -3.246 1.366 1.00 93.62 122 ARG A C 1
ATOM 954 O O . ARG A 1 122 ? -8.875 -3.093 0.403 1.00 93.62 122 ARG A O 1
ATOM 961 N N . LEU A 1 123 ? -9.210 -3.079 2.622 1.00 93.94 123 LEU A N 1
ATOM 962 C CA . LEU A 1 123 ? -7.868 -2.616 3.001 1.00 93.94 123 LEU A CA 1
ATOM 963 C C . LEU A 1 123 ? -6.899 -3.774 3.288 1.00 93.94 123 LEU A C 1
ATOM 965 O O . LEU A 1 123 ? -5.688 -3.555 3.363 1.00 93.94 123 LEU A O 1
ATOM 969 N N . GLY A 1 124 ? -7.396 -5.001 3.431 1.00 94.06 124 GLY A N 1
ATOM 970 C CA . GLY A 1 124 ? -6.616 -6.133 3.919 1.00 94.06 124 GLY A CA 1
ATOM 971 C C . GLY A 1 124 ? -6.436 -6.093 5.436 1.00 94.06 124 GLY A C 1
ATOM 972 O O . GLY A 1 124 ? -7.167 -5.414 6.148 1.00 94.06 124 GLY A O 1
ATOM 973 N N . ARG A 1 125 ? -5.467 -6.859 5.951 1.00 93.62 125 ARG A N 1
ATOM 974 C CA . ARG A 1 125 ? -5.151 -6.871 7.387 1.00 93.62 125 ARG A CA 1
ATOM 975 C C . ARG A 1 125 ? -4.340 -5.628 7.773 1.00 93.62 125 ARG A C 1
ATOM 977 O O . ARG A 1 125 ? -3.457 -5.236 7.006 1.00 93.62 125 ARG A O 1
ATOM 984 N N . PRO A 1 126 ? -4.568 -5.061 8.969 1.00 92.75 126 PRO A N 1
ATOM 985 C CA . PRO A 1 126 ? -3.757 -3.961 9.468 1.00 92.75 126 PRO A CA 1
ATOM 986 C C . PRO A 1 126 ? -2.336 -4.420 9.779 1.00 92.75 126 PRO A C 1
ATOM 988 O O . PRO A 1 126 ? -2.080 -5.602 10.021 1.00 92.75 126 PRO A O 1
ATOM 991 N N . GLN A 1 127 ? -1.414 -3.461 9.823 1.00 90.31 127 GLN A N 1
ATOM 992 C CA . GLN A 1 127 ? -0.041 -3.720 10.257 1.00 90.31 127 GLN A CA 1
ATOM 993 C C . GLN A 1 127 ? 0.018 -3.975 11.762 1.00 90.31 127 GLN A C 1
ATOM 995 O O . GLN A 1 127 ? 0.787 -4.817 12.219 1.00 90.31 127 GLN A O 1
ATOM 1000 N N . ILE A 1 128 ? -0.804 -3.249 12.525 1.00 89.94 128 ILE A N 1
ATOM 1001 C CA . ILE A 1 128 ? -0.895 -3.368 13.979 1.00 89.94 128 ILE A CA 1
ATOM 1002 C C . ILE A 1 128 ? -2.372 -3.410 14.373 1.00 89.94 128 ILE A C 1
ATOM 1004 O O . ILE A 1 128 ? -3.166 -2.584 13.926 1.00 89.94 128 ILE A O 1
ATOM 1008 N N . GLU A 1 129 ? -2.720 -4.364 15.234 1.00 92.50 129 GLU A N 1
ATOM 1009 C CA . GLU A 1 129 ? -4.018 -4.460 15.898 1.00 92.50 129 GLU A CA 1
ATOM 1010 C C . GLU A 1 129 ? -3.815 -4.346 17.413 1.00 92.50 129 GLU A C 1
ATOM 1012 O O . GLU A 1 129 ? -3.048 -5.108 18.001 1.00 92.50 129 GLU A O 1
ATOM 1017 N N . ILE A 1 130 ? -4.514 -3.405 18.048 1.00 89.62 130 ILE A N 1
ATOM 1018 C CA . ILE A 1 130 ? -4.468 -3.162 19.492 1.00 89.62 130 ILE A CA 1
ATOM 1019 C C . ILE A 1 130 ? -5.871 -3.368 20.058 1.00 89.62 130 ILE A C 1
ATOM 1021 O O . ILE A 1 130 ? -6.821 -2.722 19.623 1.00 89.62 130 ILE A O 1
ATOM 1025 N N . ARG A 1 131 ? -6.012 -4.253 21.048 1.00 89.38 131 ARG A N 1
ATOM 1026 C CA . ARG A 1 131 ? -7.269 -4.453 21.788 1.00 89.38 131 ARG A CA 1
ATOM 1027 C C . ARG A 1 131 ? -7.256 -3.586 23.039 1.00 89.38 131 ARG A C 1
ATOM 1029 O O . ARG A 1 131 ? -6.356 -3.727 23.866 1.00 89.38 131 ARG A O 1
ATOM 1036 N N . CYS A 1 132 ? -8.228 -2.693 23.171 1.00 82.31 132 CYS A N 1
ATOM 1037 C CA . CYS A 1 132 ? -8.245 -1.705 24.246 1.00 82.31 132 CYS A CA 1
ATOM 1038 C C . CYS A 1 132 ? -8.783 -2.333 25.538 1.00 82.31 132 CYS A C 1
ATOM 1040 O O . CYS A 1 132 ? -9.808 -3.012 25.529 1.00 82.31 132 CYS A O 1
ATOM 1042 N N . LYS A 1 133 ? -8.081 -2.124 26.660 1.00 81.56 133 LYS A N 1
ATOM 1043 C CA . LYS A 1 133 ? -8.474 -2.691 27.967 1.00 81.56 133 LYS A CA 1
ATOM 1044 C C . LYS A 1 133 ? -9.494 -1.822 28.699 1.00 81.56 133 LYS A C 1
ATOM 1046 O O . LYS A 1 133 ? -10.334 -2.337 29.427 1.00 81.56 133 LYS A O 1
ATOM 1051 N N . SER A 1 134 ? -9.402 -0.509 28.511 1.00 75.06 134 SER A N 1
ATOM 1052 C CA . SER A 1 134 ? -10.234 0.511 29.160 1.00 75.06 134 SER A CA 1
ATOM 1053 C C . SER A 1 134 ? -11.621 0.678 28.523 1.00 75.06 134 SER A C 1
ATOM 1055 O O . SER A 1 134 ? -12.487 1.326 29.106 1.00 75.06 134 SER A O 1
ATOM 1057 N N . MET A 1 135 ? -11.839 0.103 27.337 1.00 71.00 135 MET A N 1
ATOM 1058 C CA . MET A 1 135 ? -13.063 0.233 26.544 1.00 71.00 135 MET A CA 1
ATOM 1059 C C . MET A 1 135 ? -13.527 -1.160 26.126 1.00 71.00 135 MET A C 1
ATOM 1061 O O . MET A 1 135 ? -12.811 -1.866 25.414 1.00 71.00 135 MET A O 1
ATOM 1065 N N . ALA A 1 136 ? -14.703 -1.576 26.597 1.00 73.44 136 ALA A N 1
ATOM 1066 C CA . ALA A 1 136 ? -15.197 -2.935 26.410 1.00 73.44 136 ALA A CA 1
ATOM 1067 C C . ALA A 1 136 ? -15.323 -3.286 24.916 1.00 73.44 136 ALA A C 1
ATOM 1069 O O . ALA A 1 136 ? -16.185 -2.770 24.213 1.00 73.44 136 ALA A O 1
ATOM 1070 N N . GLY A 1 137 ? -14.447 -4.173 24.437 1.00 78.75 137 GLY A N 1
ATOM 1071 C CA . GLY A 1 137 ? -14.504 -4.720 23.079 1.00 78.75 137 GLY A CA 1
ATOM 1072 C C . GLY A 1 137 ? -13.976 -3.809 21.965 1.00 78.75 137 GLY A C 1
ATOM 1073 O O . GLY A 1 137 ? -14.108 -4.176 20.798 1.00 78.75 137 GLY A O 1
ATOM 1074 N N . ALA A 1 138 ? -13.368 -2.663 22.289 1.00 88.06 138 ALA A N 1
ATOM 1075 C CA . ALA A 1 138 ? -12.816 -1.763 21.278 1.00 88.06 138 ALA A CA 1
ATOM 1076 C C . ALA A 1 138 ? -11.483 -2.281 20.704 1.00 88.06 138 ALA A C 1
ATOM 1078 O O . ALA A 1 138 ? -10.622 -2.792 21.431 1.00 88.06 138 ALA A O 1
ATOM 1079 N N . VAL A 1 139 ? -11.294 -2.109 19.394 1.00 90.81 139 VAL A N 1
ATOM 1080 C CA . VAL A 1 139 ? -10.076 -2.497 18.668 1.00 90.81 139 VAL A CA 1
ATOM 1081 C C . VAL A 1 139 ? -9.579 -1.334 17.816 1.00 90.81 139 VAL A C 1
ATOM 1083 O O . VAL A 1 139 ? -10.354 -0.686 17.116 1.00 90.81 139 VAL A O 1
ATOM 1086 N N . LEU A 1 140 ? -8.276 -1.081 17.864 1.00 90.44 140 LEU A N 1
ATOM 1087 C CA . LEU A 1 140 ? -7.580 -0.089 17.058 1.00 90.44 140 LEU A CA 1
ATOM 1088 C C . LEU A 1 140 ? -6.716 -0.792 16.004 1.00 90.44 140 LEU A C 1
ATOM 1090 O O . LEU A 1 140 ? -5.860 -1.611 16.334 1.00 90.44 140 LEU A O 1
ATOM 1094 N N . TRP A 1 141 ? -6.931 -0.453 14.739 1.00 92.81 141 TRP A N 1
ATOM 1095 C CA . TRP A 1 141 ? -6.147 -0.912 13.596 1.00 92.81 141 TRP A CA 1
ATOM 1096 C C . TRP A 1 141 ? -5.274 0.208 13.059 1.00 92.81 141 TRP A C 1
ATOM 1098 O O . TRP A 1 141 ? -5.779 1.303 12.835 1.00 92.81 141 TRP A O 1
ATOM 1108 N N . LEU A 1 142 ? -3.997 -0.075 12.804 1.00 90.00 142 LEU A N 1
ATOM 1109 C CA . LEU A 1 142 ? -3.058 0.883 12.220 1.00 90.00 142 LEU A CA 1
ATOM 1110 C C . LEU A 1 142 ? -2.619 0.449 10.817 1.00 90.00 142 LEU A C 1
ATOM 1112 O O . LEU A 1 142 ? -2.204 -0.695 10.595 1.00 90.00 142 LEU A O 1
ATOM 1116 N N . TYR A 1 143 ? -2.690 1.404 9.895 1.00 91.44 143 TYR A N 1
ATOM 1117 C CA . TYR A 1 143 ? -2.200 1.338 8.524 1.00 91.44 143 TYR A CA 1
ATOM 1118 C C . TYR A 1 143 ? -1.289 2.541 8.301 1.00 91.44 143 TYR A C 1
ATOM 1120 O O . TYR A 1 143 ? -1.764 3.644 8.044 1.00 91.44 143 TYR A O 1
ATOM 1128 N N . GLY A 1 144 ? 0.021 2.357 8.420 1.00 87.75 144 GLY A N 1
ATOM 1129 C CA . GLY A 1 144 ? 0.971 3.450 8.279 1.00 87.75 144 GLY A CA 1
ATOM 1130 C C . GLY A 1 144 ? 0.715 4.573 9.279 1.00 87.75 144 GLY A C 1
ATOM 1131 O O . GLY A 1 144 ? 0.694 4.358 10.488 1.00 87.75 144 GLY A O 1
ATOM 1132 N N . SER A 1 145 ? 0.488 5.772 8.746 1.00 84.38 145 SER A N 1
ATOM 1133 C CA . SER A 1 145 ? 0.140 6.986 9.492 1.00 84.38 145 SER A CA 1
ATOM 1134 C C . SER A 1 145 ? -1.333 7.057 9.921 1.00 84.38 145 SER A C 1
ATOM 1136 O O . SER A 1 145 ? -1.721 8.006 10.602 1.00 84.38 145 SER A O 1
ATOM 1138 N N . LYS A 1 146 ? -2.175 6.100 9.512 1.00 89.19 146 LYS A N 1
ATOM 1139 C CA . LYS A 1 146 ? -3.627 6.126 9.725 1.00 89.19 146 LYS A CA 1
ATOM 1140 C C . LYS A 1 146 ? -4.045 5.082 10.735 1.00 89.19 146 LYS A C 1
ATOM 1142 O O . LYS A 1 146 ? -3.497 3.980 10.776 1.00 89.19 146 LYS A O 1
ATOM 1147 N N . GLY A 1 147 ? -5.071 5.407 11.508 1.00 88.81 147 GLY A N 1
ATOM 1148 C CA . GLY A 1 147 ? -5.661 4.459 12.432 1.00 88.81 147 GLY A CA 1
ATOM 1149 C C . GLY A 1 147 ? -7.179 4.476 12.395 1.00 88.81 147 GLY A C 1
ATOM 1150 O O . GLY A 1 147 ? -7.812 5.504 12.178 1.00 88.81 147 GLY A O 1
ATOM 1151 N N . LEU A 1 148 ? -7.757 3.298 12.588 1.00 91.19 148 LEU A N 1
ATOM 1152 C CA . LEU A 1 148 ? -9.189 3.046 12.556 1.00 91.19 148 LEU A CA 1
ATOM 1153 C C . LEU A 1 148 ? -9.595 2.405 13.877 1.00 91.19 148 LEU A C 1
ATOM 1155 O O . LEU A 1 148 ? -9.022 1.390 14.271 1.00 91.19 148 LEU A O 1
ATOM 1159 N N . ARG A 1 149 ? -10.587 2.980 14.556 1.00 90.69 149 ARG A N 1
ATOM 1160 C CA . ARG A 1 149 ? -11.146 2.414 15.788 1.00 90.69 149 ARG A CA 1
ATOM 1161 C C . ARG A 1 149 ? -12.480 1.740 15.495 1.00 90.69 149 ARG A C 1
ATOM 1163 O O . ARG A 1 149 ? -13.346 2.324 14.843 1.00 90.69 149 ARG A O 1
ATOM 1170 N N . PHE A 1 150 ? -12.635 0.533 16.022 1.00 91.44 150 PHE A N 1
ATOM 1171 C CA . PHE A 1 150 ? -13.838 -0.276 15.927 1.00 91.44 150 PHE A CA 1
ATOM 1172 C C . PHE A 1 150 ? -14.402 -0.554 17.314 1.00 91.44 150 PHE A C 1
ATOM 1174 O O . PHE A 1 150 ? -13.665 -0.948 18.215 1.00 91.44 150 PHE A O 1
ATOM 1181 N N . GLU A 1 151 ? -15.713 -0.403 17.453 1.00 91.06 151 GLU A N 1
ATOM 1182 C CA . GLU A 1 151 ? -16.495 -0.793 18.628 1.00 91.06 151 GLU A CA 1
ATOM 1183 C C . GLU A 1 151 ? -17.682 -1.619 18.138 1.00 91.06 151 GLU A C 1
ATOM 1185 O O . GLU A 1 151 ? -18.280 -1.286 17.115 1.00 91.06 151 GLU A O 1
ATOM 1190 N N . GLU A 1 152 ? -17.973 -2.743 18.800 1.00 91.62 152 GLU A N 1
ATOM 1191 C CA . GLU A 1 152 ? -19.020 -3.684 18.359 1.00 91.62 152 GLU A CA 1
ATOM 1192 C C . GLU A 1 152 ? -18.901 -4.056 16.862 1.00 91.62 152 GLU A C 1
ATOM 1194 O O . GLU A 1 152 ? -19.889 -4.179 16.137 1.00 91.62 152 GLU A O 1
ATOM 1199 N N . ASN A 1 153 ? -17.659 -4.213 16.383 1.00 92.06 153 ASN A N 1
ATOM 1200 C CA . ASN A 1 153 ? -17.300 -4.484 14.984 1.00 92.06 153 ASN A CA 1
ATOM 1201 C C . ASN A 1 153 ? -17.685 -3.389 13.975 1.00 92.06 153 ASN A C 1
ATOM 1203 O O . ASN A 1 153 ? -17.743 -3.663 12.777 1.00 92.06 153 ASN A O 1
ATOM 1207 N N . LYS A 1 154 ? -17.917 -2.151 14.413 1.00 93.44 154 LYS A N 1
ATOM 1208 C CA . LYS A 1 154 ? -18.247 -1.018 13.541 1.00 93.44 154 LYS A CA 1
ATOM 1209 C C . LYS A 1 154 ? -17.265 0.126 13.720 1.00 93.44 154 LYS A C 1
ATOM 1211 O O . LYS A 1 154 ? -16.833 0.417 14.833 1.00 93.44 154 LYS A O 1
ATOM 1216 N N . LEU A 1 155 ? -16.924 0.785 12.617 1.00 91.81 155 LEU A N 1
ATOM 1217 C CA . LEU A 1 155 ? -16.021 1.929 12.627 1.00 91.81 155 LEU A CA 1
ATOM 1218 C C . LEU A 1 155 ? -16.627 3.089 13.433 1.00 91.81 155 LEU A C 1
ATOM 1220 O O . LEU A 1 155 ? -17.768 3.487 13.196 1.00 91.81 155 LEU A O 1
ATOM 1224 N N . THR A 1 156 ? -15.877 3.651 14.379 1.00 88.12 156 THR A N 1
ATOM 1225 C CA . THR A 1 156 ? -16.426 4.657 15.306 1.00 88.12 156 THR A CA 1
ATOM 1226 C C . THR A 1 156 ? -16.473 6.072 14.725 1.00 88.12 156 THR A C 1
ATOM 1228 O O . THR A 1 156 ? -17.316 6.873 15.128 1.00 88.12 156 THR A O 1
ATOM 1231 N N . GLU A 1 157 ? -15.573 6.392 13.791 1.00 79.88 157 GLU A N 1
ATOM 1232 C CA . GLU A 1 157 ? -15.374 7.732 13.219 1.00 79.88 157 GLU A CA 1
ATOM 1233 C C . GLU A 1 157 ? -15.038 7.632 11.725 1.00 79.88 157 GLU A C 1
ATOM 1235 O O . GLU A 1 157 ? -14.531 6.606 11.277 1.00 79.88 157 GLU A O 1
ATOM 1240 N N . ALA A 1 158 ? -15.354 8.677 10.955 1.00 65.62 158 ALA A N 1
ATOM 1241 C CA . ALA A 1 158 ? -15.070 8.730 9.523 1.00 65.62 158 ALA A CA 1
ATOM 1242 C C . ALA A 1 158 ? -13.691 9.348 9.261 1.00 65.62 158 ALA A C 1
ATOM 1244 O O . ALA A 1 158 ? -13.370 10.372 9.857 1.00 65.62 158 ALA A O 1
ATOM 1245 N N . GLY A 1 159 ? -12.926 8.759 8.337 1.00 62.53 159 GLY A N 1
ATOM 1246 C CA . GLY A 1 159 ? -11.567 9.201 8.006 1.00 62.53 159 GLY A CA 1
ATOM 1247 C C . GLY A 1 159 ? -10.576 8.878 9.128 1.00 62.53 159 GLY A C 1
ATOM 1248 O O . GLY A 1 159 ? -10.677 9.377 10.243 1.00 62.53 159 GLY A O 1
ATOM 1249 N N . GLY A 1 160 ? -9.608 8.000 8.856 1.00 57.78 160 GLY A N 1
ATOM 1250 C CA . GLY A 1 160 ? -8.722 7.409 9.875 1.00 57.78 160 GLY A CA 1
ATOM 1251 C C . GLY A 1 160 ? -7.625 8.320 10.421 1.00 57.78 160 GLY A C 1
ATOM 1252 O O . GLY A 1 160 ? -6.512 7.858 10.682 1.00 57.78 160 GLY A O 1
ATOM 1253 N N . MET A 1 161 ? -7.904 9.611 10.586 1.00 50.81 161 MET A N 1
ATOM 1254 C CA . MET A 1 161 ? -7.041 10.492 11.353 1.00 50.81 161 MET A CA 1
ATOM 1255 C C . MET A 1 161 ? -7.501 10.475 12.805 1.00 50.81 161 MET A C 1
ATOM 1257 O O . MET A 1 161 ? -8.252 11.332 13.262 1.00 50.81 161 MET A O 1
ATOM 1261 N N . LEU A 1 162 ? -7.003 9.489 13.546 1.00 51.22 162 LEU A N 1
ATOM 1262 C CA . LEU A 1 162 ? -6.987 9.580 14.994 1.00 51.22 162 LEU A CA 1
ATOM 1263 C C . LEU A 1 162 ? -6.045 10.726 15.350 1.00 51.22 162 LEU A C 1
ATOM 1265 O O . LEU A 1 162 ? -4.827 10.559 15.412 1.00 51.22 162 LEU A O 1
ATOM 1269 N N . THR A 1 163 ? -6.603 11.917 15.571 1.00 43.44 163 THR A N 1
ATOM 1270 C CA . THR A 1 163 ? -5.919 12.908 16.398 1.00 43.44 163 THR A CA 1
ATOM 1271 C C . THR A 1 163 ? -5.502 12.202 17.678 1.00 43.44 163 THR A C 1
ATOM 1273 O O . THR A 1 163 ? -6.276 11.421 18.230 1.00 43.44 163 THR A O 1
ATOM 1276 N N . ILE A 1 164 ? -4.269 12.458 18.096 1.00 41.53 164 ILE A N 1
ATOM 1277 C CA . ILE A 1 164 ? -3.466 11.819 19.146 1.00 41.53 164 ILE A CA 1
ATOM 1278 C C . ILE A 1 164 ? -4.059 12.087 20.552 1.00 41.53 164 ILE A C 1
ATOM 1280 O O . ILE A 1 164 ? -3.379 12.513 21.473 1.00 41.53 164 ILE A O 1
ATOM 1284 N N . ASN A 1 165 ? -5.368 11.896 20.681 1.00 41.59 165 ASN A N 1
ATOM 1285 C CA . ASN A 1 165 ? -6.241 12.146 21.820 1.00 41.59 165 ASN A CA 1
ATOM 1286 C C . ASN A 1 165 ? -7.233 10.987 21.998 1.00 41.59 165 ASN A C 1
ATOM 1288 O O . ASN A 1 165 ? -8.280 11.135 22.632 1.00 41.59 165 ASN A O 1
ATOM 1292 N N . LEU A 1 166 ? -6.911 9.805 21.464 1.00 47.47 166 LEU A N 1
ATOM 1293 C CA . LEU A 1 166 ? -7.524 8.598 21.986 1.00 47.47 166 LEU A CA 1
ATOM 1294 C C . LEU A 1 166 ? -7.121 8.504 23.453 1.00 47.47 166 LEU A C 1
ATOM 1296 O O . LEU A 1 166 ? -5.940 8.374 23.774 1.00 47.47 166 LEU A O 1
ATOM 1300 N N . LYS A 1 167 ? -8.119 8.573 24.341 1.00 50.91 167 LYS A N 1
ATOM 1301 C CA . LYS A 1 167 ? -7.987 8.039 25.697 1.00 50.91 167 LYS A CA 1
ATOM 1302 C C . LYS A 1 167 ? -7.216 6.719 25.602 1.00 50.91 167 LYS A C 1
ATOM 1304 O O . LYS A 1 167 ? -7.522 5.945 24.691 1.00 50.91 167 LYS A O 1
ATOM 1309 N N . PRO A 1 168 ? -6.236 6.475 26.485 1.00 53.91 168 PRO A N 1
ATOM 1310 C CA . PRO A 1 168 ? -5.408 5.290 26.385 1.00 53.91 168 PRO A CA 1
ATOM 1311 C C . PRO A 1 168 ? -6.303 4.050 26.304 1.00 53.91 168 PRO A C 1
ATOM 1313 O O . PRO A 1 168 ? -7.083 3.759 27.219 1.00 53.91 168 PRO A O 1
ATOM 1316 N N . CYS A 1 169 ? -6.203 3.363 25.164 1.00 59.19 169 CYS A N 1
ATOM 1317 C CA . CYS A 1 169 ? -6.192 1.911 25.194 1.00 59.19 169 CYS A CA 1
ATOM 1318 C C . CYS A 1 169 ? -5.099 1.487 26.197 1.00 59.19 169 CYS A C 1
ATOM 1320 O O . CYS A 1 169 ? -5.366 0.495 26.902 1.00 59.19 169 CYS A O 1
#

pLDDT: mean 85.65, std 16.97, range [39.16, 98.81]

Secondary structure (DSSP, 8-state):
--------------SHHHHHHHHHHHHHHHHHHHHTT-HHHHHHHHHHHHHH-TT-HHHHHHHHHHHHHTT-HHHHHHHHHHHHTSSSP-HHHHHHHHHHHHHHHHTTTT-TT-BHHHHHHHH-S-SEEEE-SSSTT-EEEEETTEEEEEETTEE-SSSS---S-----

Foldseek 3Di:
DDDDDDPPPPPPPPDPVPLQVQLVVLCVQLVVCVVVVVLVSNLVSLVSSCVSPVQALSSLLSNLVSCVSVVVNLSSQVSLLSSLVHDDHDVSSVVSNVVVLVVCLVVCLQPWFRFLVSVCVPNNAAPDWDAFPVDPRKIWGDRRQFIFIDDPRTTHHGRRPPDPPPDGD

Radius of gyration: 21.68 Å; chains: 1; bounding box: 67×56×50 Å